Protein AF-A0A358L6X3-F1 (afdb_monomer_lite)

Sequence (62 aa):
MSKHDRKLDQAARAAWMYYVAGETQQDIAEKLGVSRQVAQRLVALASEQGLVSVTVNHAVAE

Secondary structure (DSSP, 8-state):
--HHHHHHHHHHHHHHHHHTS---HHHHHHHHTS-HHHHHHHHHHHHHTTS------S-TT-

Radius of gyration: 13.0 Å; chains: 1; bounding box: 26×18×44 Å

Foldseek 3Di:
DDPVVVLLVLLLVLQCCVPPVVDQLCRSCVVVVHDSVVSVVSPVVCVVVVVDDDDDPDVPPD

pLDDT: mean 94.61, std 8.35, range [53.94, 98.69]

Structure (mmCIF, N/CA/C/O backbone):
data_AF-A0A358L6X3-F1
#
_entry.id   AF-A0A358L6X3-F1
#
loop_
_atom_site.group_PDB
_atom_site.id
_atom_site.type_symbol
_atom_site.label_atom_id
_atom_site.label_alt_id
_atom_site.label_comp_id
_atom_site.label_asym_id
_atom_site.label_entity_id
_atom_site.label_seq_id
_atom_site.pdbx_PDB_ins_code
_atom_site.Cartn_x
_atom_site.Cartn_y
_atom_site.Cartn_z
_atom_site.occupancy
_atom_site.B_iso_or_equiv
_atom_site.auth_seq_id
_atom_site.auth_comp_id
_atom_site.auth_asym_id
_atom_site.auth_atom_id
_atom_site.pdbx_PDB_model_num
ATOM 1 N N . MET A 1 1 ? 5.797 -5.784 21.400 1.00 65.19 1 MET A N 1
ATOM 2 C CA . MET A 1 1 ? 5.853 -5.095 20.092 1.00 65.19 1 MET A CA 1
ATOM 3 C C . MET A 1 1 ? 5.544 -3.624 20.277 1.00 65.19 1 MET A C 1
ATOM 5 O O . MET A 1 1 ? 4.577 -3.293 20.964 1.00 65.19 1 MET A O 1
ATOM 9 N N . SER A 1 2 ? 6.354 -2.754 19.682 1.00 91.19 2 SER A N 1
ATOM 10 C CA . SER A 1 2 ? 6.120 -1.312 19.671 1.00 91.19 2 SER A CA 1
ATOM 11 C C . SER A 1 2 ? 4.833 -0.971 18.909 1.00 91.19 2 SER A C 1
ATOM 13 O O . SER A 1 2 ? 4.319 -1.745 18.097 1.00 91.19 2 SER A O 1
ATOM 15 N N . LYS A 1 3 ? 4.278 0.219 19.165 1.00 87.62 3 LYS A N 1
ATOM 16 C CA . LYS A 1 3 ? 3.206 0.784 18.329 1.00 87.62 3 LYS A CA 1
ATOM 17 C C . LYS A 1 3 ? 3.671 0.951 16.876 1.00 87.62 3 LYS A C 1
ATOM 19 O O . LYS A 1 3 ? 2.852 0.824 15.973 1.00 87.62 3 LYS A O 1
ATOM 24 N N . HIS A 1 4 ? 4.962 1.218 16.673 1.00 89.50 4 HIS A N 1
ATOM 25 C CA . HIS A 1 4 ? 5.562 1.333 15.348 1.00 89.50 4 HIS A CA 1
ATOM 26 C C . HIS A 1 4 ? 5.537 -0.013 14.609 1.00 89.50 4 HIS A C 1
ATOM 28 O O . HIS A 1 4 ? 4.947 -0.086 13.535 1.00 89.50 4 HIS A O 1
ATOM 34 N N . ASP A 1 5 ? 6.027 -1.084 15.240 1.00 92.50 5 ASP A N 1
ATOM 35 C CA . ASP A 1 5 ? 6.049 -2.438 14.660 1.00 92.50 5 ASP A CA 1
ATOM 36 C C . ASP A 1 5 ? 4.650 -2.898 14.235 1.00 92.50 5 ASP A C 1
ATOM 38 O O . ASP A 1 5 ? 4.451 -3.336 13.110 1.00 92.50 5 ASP A O 1
ATOM 42 N N . ARG A 1 6 ? 3.633 -2.685 15.085 1.00 94.38 6 ARG A N 1
ATOM 43 C CA . ARG A 1 6 ? 2.237 -3.027 14.750 1.00 94.38 6 ARG A CA 1
ATOM 44 C C . ARG A 1 6 ? 1.715 -2.288 13.515 1.00 94.38 6 ARG A C 1
ATOM 46 O O . ARG A 1 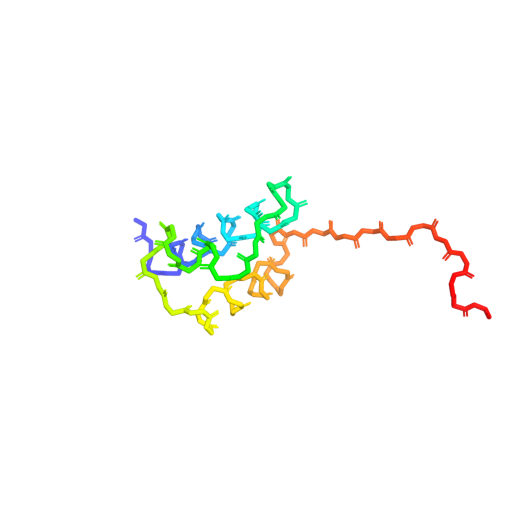6 ? 0.875 -2.818 12.793 1.00 94.38 6 ARG A O 1
ATOM 53 N N . LYS A 1 7 ? 2.175 -1.056 13.285 1.00 95.56 7 LYS A N 1
ATOM 54 C CA . LYS A 1 7 ? 1.794 -0.272 12.106 1.00 95.56 7 LYS A CA 1
ATOM 55 C C . LYS A 1 7 ? 2.509 -0.782 10.853 1.00 95.56 7 LYS A C 1
ATOM 57 O O . LYS A 1 7 ? 1.873 -0.853 9.806 1.00 95.56 7 LYS A O 1
ATOM 62 N N . LEU A 1 8 ? 3.785 -1.156 10.965 1.00 97.75 8 LEU A N 1
ATOM 63 C CA . LEU A 1 8 ? 4.534 -1.781 9.871 1.00 97.75 8 LEU A CA 1
ATOM 64 C C . LEU A 1 8 ? 3.938 -3.143 9.497 1.00 97.75 8 LEU A C 1
ATOM 66 O O . LEU A 1 8 ? 3.767 -3.415 8.315 1.00 97.75 8 LEU A O 1
ATOM 70 N N . ASP A 1 9 ? 3.499 -3.936 10.475 1.00 97.94 9 ASP A N 1
ATOM 71 C CA . ASP A 1 9 ? 2.806 -5.203 10.219 1.00 97.94 9 ASP A CA 1
ATOM 72 C C . ASP A 1 9 ? 1.495 -5.003 9.452 1.00 97.94 9 ASP A C 1
ATOM 74 O O . ASP A 1 9 ? 1.189 -5.746 8.518 1.00 97.94 9 ASP A O 1
ATOM 78 N N . GLN A 1 10 ? 0.702 -3.991 9.822 1.00 97.81 10 GLN A N 1
ATOM 79 C CA . GLN A 1 10 ? -0.513 -3.650 9.078 1.00 97.81 10 GLN A CA 1
ATOM 80 C C . GLN A 1 10 ? -0.199 -3.154 7.665 1.00 97.81 10 GLN A C 1
ATOM 82 O O . GLN A 1 10 ? -0.912 -3.512 6.730 1.00 97.81 10 GLN A O 1
ATOM 87 N N . ALA A 1 11 ? 0.867 -2.368 7.498 1.00 98.44 11 ALA A N 1
ATOM 88 C CA . ALA A 1 11 ? 1.320 -1.902 6.192 1.00 98.44 11 ALA A CA 1
ATOM 89 C C . ALA A 1 11 ? 1.746 -3.076 5.299 1.00 98.44 11 ALA A C 1
ATOM 91 O O . ALA A 1 11 ? 1.279 -3.183 4.168 1.00 98.44 11 ALA A O 1
ATOM 92 N N . ALA A 1 12 ? 2.541 -4.007 5.832 1.00 98.50 12 ALA A N 1
ATOM 93 C CA . ALA A 1 12 ? 2.954 -5.218 5.130 1.00 98.50 12 ALA A CA 1
ATOM 94 C C . ALA A 1 12 ? 1.750 -6.075 4.705 1.00 98.50 12 ALA A C 1
ATOM 96 O O . ALA A 1 12 ? 1.674 -6.509 3.557 1.00 98.50 12 ALA A O 1
ATOM 97 N N . ARG A 1 13 ? 0.766 -6.273 5.596 1.00 98.38 13 ARG A N 1
ATOM 98 C CA . ARG A 1 13 ? -0.471 -7.011 5.279 1.00 98.38 13 ARG A CA 1
ATOM 99 C C . ARG A 1 13 ? -1.284 -6.328 4.181 1.00 98.38 13 ARG A C 1
ATOM 101 O O . ARG A 1 13 ? -1.689 -6.994 3.233 1.00 98.38 13 ARG A O 1
ATOM 108 N N . ALA A 1 14 ? -1.507 -5.017 4.298 1.00 98.69 14 ALA A N 1
ATOM 109 C CA . ALA A 1 14 ? -2.224 -4.233 3.292 1.00 98.69 14 ALA A CA 1
ATOM 110 C C . ALA A 1 14 ? -1.537 -4.324 1.925 1.00 98.69 14 ALA A C 1
ATOM 112 O O . ALA A 1 14 ? -2.194 -4.530 0.907 1.00 98.69 14 ALA A O 1
ATOM 113 N N . ALA A 1 15 ? -0.210 -4.227 1.904 1.00 98.38 15 ALA A N 1
ATOM 114 C CA . ALA A 1 15 ? 0.549 -4.322 0.675 1.00 98.38 15 ALA A CA 1
ATOM 115 C C . ALA A 1 15 ? 0.519 -5.720 0.051 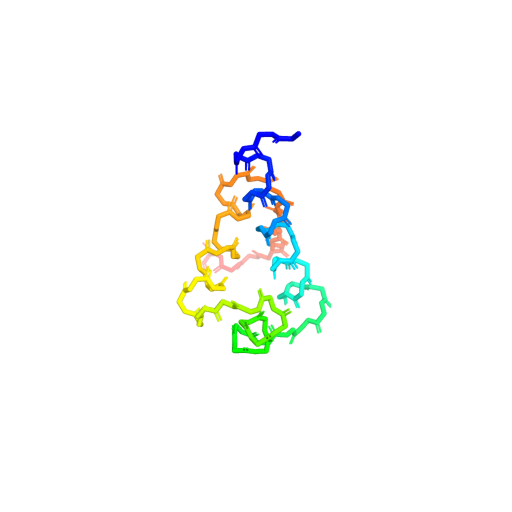1.00 98.38 15 ALA A C 1
ATOM 117 O O . ALA A 1 15 ? 0.363 -5.827 -1.161 1.00 98.38 15 ALA A O 1
ATOM 118 N N . TRP A 1 16 ? 0.612 -6.787 0.849 1.00 98.50 16 TRP A N 1
ATOM 119 C CA . TRP A 1 16 ? 0.477 -8.148 0.330 1.00 98.50 16 TRP A CA 1
ATOM 120 C C . TRP A 1 16 ? -0.895 -8.358 -0.322 1.00 98.50 16 TRP A C 1
ATOM 122 O O . TRP A 1 16 ? -0.973 -8.855 -1.444 1.00 98.50 16 TRP A O 1
ATOM 132 N N . MET A 1 17 ? -1.971 -7.903 0.330 1.00 98.62 17 MET A N 1
ATOM 133 C CA . MET A 1 17 ? -3.320 -7.987 -0.237 1.00 98.62 17 MET A CA 1
ATOM 134 C C . MET A 1 17 ? -3.439 -7.224 -1.565 1.00 98.62 17 MET A C 1
ATOM 136 O O . MET A 1 17 ? -4.035 -7.728 -2.511 1.00 98.62 17 MET A O 1
ATOM 140 N N . TYR A 1 18 ? -2.814 -6.050 -1.668 1.00 98.31 18 TYR A N 1
ATOM 141 C CA . TYR A 1 18 ? -2.848 -5.239 -2.884 1.00 98.31 18 TYR A CA 1
ATOM 142 C C . TYR A 1 18 ? -2.006 -5.825 -4.030 1.00 98.31 18 TYR A C 1
ATOM 144 O O . TYR A 1 18 ? -2.517 -6.059 -5.121 1.00 98.31 18 TYR A O 1
ATOM 152 N N . TYR A 1 19 ? -0.712 -6.063 -3.797 1.00 97.12 19 TYR A N 1
ATOM 153 C CA . TYR A 1 19 ? 0.230 -6.448 -4.854 1.00 97.12 19 TYR A CA 1
ATOM 154 C C . TYR A 1 19 ? 0.177 -7.934 -5.210 1.00 97.12 19 TYR A C 1
ATOM 156 O O . TYR A 1 19 ? 0.468 -8.288 -6.350 1.00 97.12 19 TYR A O 1
ATOM 164 N N . VAL A 1 20 ? -0.151 -8.803 -4.247 1.00 97.69 20 VAL A N 1
ATOM 165 C CA . VAL A 1 20 ? -0.117 -10.263 -4.431 1.00 97.69 20 VAL A CA 1
ATOM 166 C C . VAL A 1 20 ? -1.521 -10.834 -4.572 1.00 97.69 20 VAL A C 1
ATOM 168 O O . VAL A 1 20 ? -1.773 -11.585 -5.509 1.00 97.69 20 VAL A O 1
ATOM 171 N N . ALA A 1 21 ? -2.444 -10.481 -3.672 1.00 97.88 21 ALA A N 1
ATOM 172 C CA . ALA A 1 21 ? -3.808 -11.018 -3.716 1.00 97.88 21 ALA A CA 1
ATOM 173 C C . ALA A 1 21 ? -4.746 -10.270 -4.684 1.00 97.88 21 ALA A C 1
ATOM 175 O O . ALA A 1 21 ? -5.858 -10.735 -4.922 1.00 97.88 21 ALA A O 1
ATOM 176 N N . GLY A 1 22 ? -4.310 -9.142 -5.259 1.00 97.94 22 GLY A N 1
ATOM 177 C CA . GLY A 1 22 ? -5.089 -8.368 -6.231 1.00 97.94 22 GLY A CA 1
ATOM 178 C C . GLY A 1 22 ? -6.326 -7.689 -5.639 1.00 97.94 22 GLY A C 1
ATOM 179 O O . GLY A 1 22 ? -7.273 -7.385 -6.362 1.00 97.94 22 GLY A O 1
ATOM 180 N N . GLU A 1 23 ? -6.343 -7.476 -4.326 1.00 98.56 23 GLU A N 1
ATOM 181 C CA . GLU A 1 23 ? -7.474 -6.879 -3.626 1.00 98.56 23 GLU A CA 1
ATOM 182 C C . GLU A 1 23 ? -7.524 -5.364 -3.818 1.00 98.56 23 GLU A C 1
ATOM 184 O O . GLU A 1 23 ? -6.497 -4.675 -3.832 1.00 98.56 23 GLU A O 1
ATOM 189 N N . THR A 1 24 ? -8.734 -4.811 -3.910 1.00 98.38 24 THR A N 1
ATOM 190 C CA . THR A 1 24 ? -8.900 -3.358 -3.969 1.00 98.38 24 THR A CA 1
ATOM 191 C C . THR A 1 24 ? -8.673 -2.728 -2.593 1.00 98.38 24 THR A C 1
ATOM 193 O O . THR A 1 24 ? -8.795 -3.372 -1.552 1.00 98.38 24 THR A O 1
ATOM 196 N N . GLN A 1 25 ? -8.410 -1.417 -2.540 1.00 97.25 25 GLN A N 1
ATOM 197 C CA . GLN A 1 25 ? -8.269 -0.716 -1.256 1.00 97.25 25 GLN A CA 1
ATOM 198 C C . GLN A 1 25 ? -9.558 -0.740 -0.420 1.00 97.25 25 GLN A C 1
ATOM 200 O O . GLN A 1 25 ? -9.487 -0.539 0.790 1.00 97.25 25 GLN A O 1
ATOM 205 N N . GLN A 1 26 ? -10.719 -0.958 -1.049 1.00 98.50 26 GLN A N 1
ATOM 206 C CA . GLN A 1 26 ? -11.983 -1.137 -0.339 1.00 98.50 26 GLN A CA 1
ATOM 207 C C . GLN A 1 26 ? -12.037 -2.515 0.336 1.00 98.50 26 GLN A C 1
ATOM 209 O O . GLN A 1 26 ? -12.281 -2.573 1.537 1.00 98.50 26 GLN A O 1
ATOM 214 N N . ASP A 1 27 ? -11.702 -3.590 -0.383 1.00 98.69 27 ASP A N 1
ATOM 215 C CA . ASP A 1 27 ? -11.660 -4.951 0.181 1.00 98.69 27 ASP A CA 1
ATOM 216 C C . ASP A 1 27 ? -10.667 -5.041 1.349 1.00 98.69 27 ASP A C 1
ATOM 218 O O . ASP A 1 27 ? -10.960 -5.606 2.405 1.00 98.69 27 ASP A O 1
ATOM 222 N N . ILE A 1 28 ? -9.497 -4.413 1.188 1.00 98.62 28 ILE A N 1
ATOM 223 C CA . ILE A 1 28 ? -8.459 -4.340 2.224 1.00 98.62 28 ILE A CA 1
ATOM 224 C C . ILE A 1 28 ? -8.980 -3.598 3.458 1.00 98.62 28 ILE A C 1
ATOM 226 O O . ILE A 1 28 ? -8.712 -4.005 4.588 1.00 98.62 28 ILE A O 1
ATOM 230 N N . ALA A 1 29 ? -9.709 -2.498 3.257 1.00 98.56 29 ALA A N 1
ATOM 231 C CA . ALA A 1 29 ? -10.275 -1.713 4.346 1.00 98.56 29 ALA A CA 1
ATOM 232 C C . ALA A 1 29 ? -11.282 -2.529 5.163 1.00 98.56 29 ALA A C 1
ATOM 234 O O . ALA A 1 29 ? -11.197 -2.550 6.392 1.00 98.56 29 ALA A O 1
ATOM 235 N N . GLU A 1 30 ? -12.165 -3.257 4.482 1.00 98.50 30 GLU A N 1
ATOM 236 C CA . GLU A 1 30 ? -13.143 -4.148 5.107 1.00 98.50 30 GLU A CA 1
ATOM 237 C C . GLU A 1 30 ? -12.457 -5.278 5.887 1.00 98.50 30 GLU A C 1
ATOM 239 O O . GLU A 1 30 ? -12.771 -5.499 7.057 1.00 98.50 30 GLU A O 1
ATOM 244 N N . LYS A 1 31 ? -11.446 -5.929 5.300 1.00 98.38 31 LYS A N 1
ATOM 245 C CA . LYS A 1 31 ? -10.698 -7.025 5.944 1.00 98.38 31 LYS A CA 1
ATOM 246 C C . LYS A 1 31 ? -9.849 -6.586 7.130 1.00 98.38 31 LYS A C 1
ATOM 248 O O . LYS A 1 31 ? -9.698 -7.341 8.089 1.00 98.38 31 LYS A 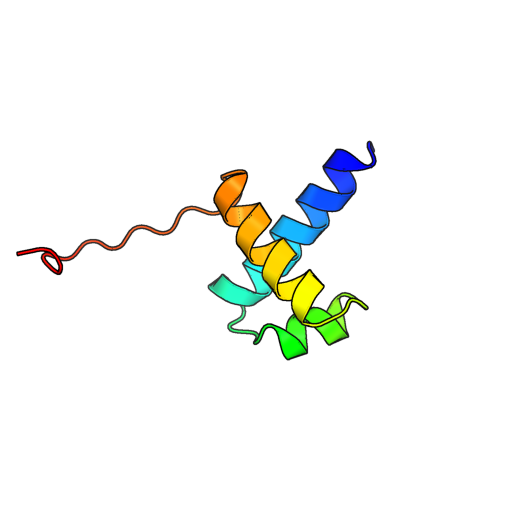O 1
ATOM 253 N N . LEU A 1 32 ? -9.273 -5.386 7.076 1.00 97.62 32 LEU A N 1
ATOM 254 C CA . LEU A 1 32 ? -8.449 -4.841 8.159 1.00 97.62 32 LEU A CA 1
ATOM 255 C C . LEU A 1 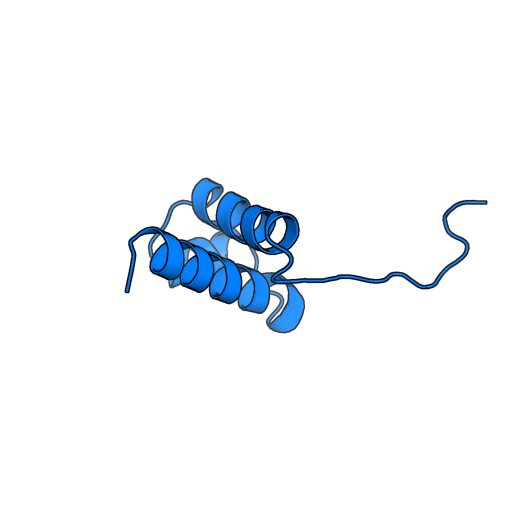32 ? -9.259 -4.066 9.206 1.00 97.62 32 LEU A C 1
ATOM 257 O O . LEU A 1 32 ? -8.687 -3.658 10.217 1.00 97.62 32 LEU A O 1
ATOM 261 N N . GLY A 1 33 ? -10.561 -3.854 8.989 1.00 98.00 33 GLY A N 1
ATOM 262 C CA . GLY A 1 33 ? -11.410 -3.078 9.893 1.00 98.00 33 GLY A CA 1
ATOM 263 C C . GLY A 1 33 ? -10.991 -1.608 9.985 1.00 98.00 33 GLY A C 1
ATOM 264 O O . GLY A 1 33 ? -11.018 -1.015 11.063 1.00 98.00 33 GLY A O 1
ATOM 265 N N . VAL A 1 34 ? -10.555 -1.023 8.867 1.00 97.88 34 VAL A N 1
ATOM 266 C CA . VAL A 1 34 ? -10.107 0.375 8.770 1.00 97.88 34 VAL A CA 1
ATOM 267 C C . VAL A 1 34 ? -10.885 1.118 7.686 1.00 97.88 34 VAL A C 1
ATOM 269 O O . VAL A 1 34 ? -11.618 0.517 6.911 1.00 97.88 34 VAL A O 1
ATOM 272 N N . SER A 1 35 ? -10.739 2.442 7.598 1.00 98.56 35 SER A N 1
ATOM 273 C CA . SER A 1 35 ? -11.324 3.179 6.472 1.00 98.56 35 SER A CA 1
ATOM 274 C C . SER A 1 35 ? -10.546 2.940 5.175 1.00 98.56 35 SER A C 1
ATOM 276 O O . SER A 1 35 ? -9.340 2.677 5.193 1.00 98.56 35 SER A O 1
ATOM 278 N N . ARG A 1 36 ? -11.205 3.135 4.027 1.00 98.31 36 ARG A N 1
ATOM 279 C CA . ARG A 1 36 ? -10.568 3.064 2.701 1.00 98.31 36 ARG A CA 1
ATOM 280 C C . ARG A 1 36 ? -9.337 3.970 2.583 1.00 98.31 36 ARG A C 1
ATOM 282 O O . ARG A 1 36 ? -8.319 3.565 2.028 1.00 98.31 36 ARG A O 1
ATOM 289 N N . GLN A 1 37 ? -9.394 5.182 3.145 1.00 98.56 37 GLN A N 1
ATOM 290 C CA . GLN A 1 37 ? -8.250 6.104 3.151 1.00 98.56 37 GLN A CA 1
ATOM 291 C C . GLN A 1 37 ? -7.093 5.574 4.008 1.00 98.56 37 GLN A C 1
ATOM 293 O O . GLN A 1 37 ? -5.931 5.786 3.666 1.00 98.56 37 GLN A O 1
ATOM 298 N N . VAL A 1 38 ? -7.385 4.886 5.117 1.00 98.31 38 VAL A N 1
ATOM 299 C CA . VAL A 1 38 ? -6.351 4.254 5.947 1.00 98.31 38 VAL A CA 1
ATOM 300 C C . VAL A 1 38 ? -5.722 3.072 5.214 1.00 98.31 38 VAL A C 1
ATOM 302 O O . VAL A 1 38 ? -4.498 2.993 5.190 1.00 98.31 38 VAL A O 1
ATOM 305 N N . ALA A 1 39 ? -6.509 2.218 4.554 1.00 98.62 39 ALA A N 1
ATOM 306 C CA . ALA A 1 39 ? -5.982 1.126 3.731 1.00 98.62 39 ALA A CA 1
ATOM 307 C C . ALA A 1 39 ? -5.027 1.644 2.642 1.00 98.62 39 ALA A C 1
ATOM 309 O O . ALA A 1 39 ? -3.901 1.164 2.526 1.00 98.62 39 ALA A O 1
ATOM 310 N N . GLN A 1 40 ? -5.417 2.702 1.922 1.00 98.38 40 GLN A N 1
ATOM 311 C CA . GLN A 1 40 ? -4.548 3.349 0.934 1.00 98.38 40 GLN A CA 1
ATOM 312 C C . GLN A 1 40 ? -3.239 3.862 1.559 1.00 98.38 40 GLN A C 1
ATOM 314 O O . GLN A 1 40 ? -2.161 3.656 1.002 1.00 98.38 40 GLN A O 1
ATOM 319 N N . ARG A 1 41 ? -3.310 4.495 2.737 1.00 98.44 41 ARG A N 1
ATOM 320 C CA . ARG A 1 41 ? -2.122 4.974 3.462 1.00 98.44 41 ARG A CA 1
ATOM 321 C C . ARG A 1 41 ? -1.227 3.839 3.953 1.00 98.44 41 ARG A C 1
ATOM 323 O O . ARG A 1 41 ? -0.020 4.029 4.005 1.00 98.44 41 ARG A O 1
ATOM 330 N N . LEU A 1 42 ? -1.785 2.686 4.317 1.00 98.56 42 LEU A N 1
ATOM 331 C CA . LEU A 1 42 ? -1.011 1.512 4.723 1.00 98.56 42 LEU A CA 1
ATOM 332 C C . LEU A 1 42 ? -0.226 0.919 3.545 1.00 98.56 42 LEU A C 1
ATOM 334 O O . LEU A 1 42 ? 0.952 0.616 3.711 1.00 98.56 42 LEU A O 1
ATOM 338 N N . VAL A 1 43 ? -0.835 0.825 2.357 1.00 98.12 43 VAL A N 1
ATOM 339 C CA . VAL A 1 43 ? -0.136 0.380 1.134 1.00 98.12 43 VAL A CA 1
ATOM 340 C C . VAL A 1 43 ? 0.991 1.350 0.761 1.00 98.12 43 VAL A C 1
ATOM 342 O O . VAL A 1 43 ? 2.113 0.919 0.495 1.00 98.12 43 VAL A O 1
ATOM 345 N N . ALA A 1 44 ? 0.725 2.662 0.804 1.00 97.88 44 ALA A N 1
ATOM 346 C CA . ALA A 1 44 ? 1.746 3.683 0.557 1.00 97.88 44 ALA A CA 1
ATOM 347 C C . ALA A 1 44 ? 2.895 3.596 1.574 1.00 97.88 44 ALA A C 1
ATOM 349 O O . ALA A 1 44 ? 4.060 3.554 1.187 1.00 97.88 44 ALA A O 1
ATOM 350 N N . LEU A 1 45 ? 2.567 3.462 2.864 1.00 98.19 45 LEU A N 1
ATOM 351 C CA . LEU A 1 45 ? 3.554 3.335 3.934 1.00 98.19 45 LEU A CA 1
ATOM 352 C C . LEU A 1 45 ? 4.461 2.116 3.738 1.00 9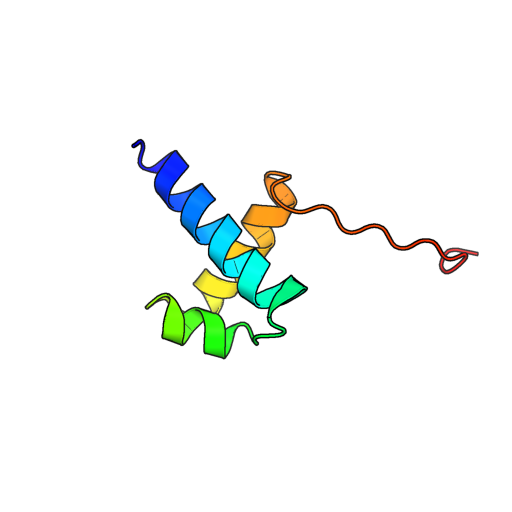8.19 45 LEU A C 1
ATOM 354 O O . LEU A 1 45 ? 5.650 2.198 4.021 1.00 98.19 45 LEU A O 1
ATOM 358 N N . ALA A 1 46 ? 3.931 0.994 3.247 1.00 98.12 46 ALA A N 1
ATOM 359 C CA . ALA A 1 46 ? 4.742 -0.190 2.978 1.00 98.12 46 ALA A CA 1
ATOM 360 C C . ALA A 1 46 ? 5.818 0.073 1.913 1.00 98.12 46 ALA A C 1
ATOM 362 O O . ALA A 1 46 ? 6.944 -0.395 2.056 1.00 98.12 46 ALA A O 1
ATOM 363 N N . SER A 1 47 ? 5.488 0.861 0.887 1.00 96.69 47 SER A N 1
ATOM 364 C CA . SER A 1 47 ? 6.447 1.275 -0.143 1.00 96.69 47 SER A CA 1
ATOM 365 C C . SER A 1 47 ? 7.455 2.287 0.411 1.00 96.69 47 SER A C 1
ATOM 367 O O . SER A 1 47 ? 8.657 2.117 0.238 1.00 96.69 47 SER A O 1
ATOM 369 N N . GLU A 1 48 ? 6.986 3.302 1.148 1.00 97.31 48 GLU A N 1
ATOM 370 C CA . GLU A 1 48 ? 7.838 4.330 1.774 1.00 97.31 48 GLU A CA 1
ATOM 371 C C . GLU A 1 48 ? 8.842 3.749 2.780 1.00 97.31 48 GLU A C 1
ATOM 373 O O . GLU A 1 48 ? 9.948 4.261 2.921 1.00 97.31 48 GLU A O 1
ATOM 378 N N . GLN A 1 49 ? 8.457 2.690 3.496 1.00 97.56 49 GLN A N 1
ATOM 379 C CA . GLN A 1 49 ? 9.304 2.008 4.480 1.00 97.56 49 GLN A CA 1
ATOM 380 C C . GLN A 1 49 ? 10.125 0.860 3.871 1.00 97.56 49 GLN A C 1
ATOM 382 O O . GLN A 1 49 ? 10.786 0.132 4.607 1.00 97.56 49 GLN A O 1
ATOM 387 N N . GLY A 1 50 ? 10.078 0.666 2.548 1.00 96.88 50 GLY A N 1
ATOM 388 C CA . GLY A 1 50 ? 10.850 -0.371 1.858 1.00 96.88 50 GLY A CA 1
ATOM 389 C C . GLY A 1 50 ? 10.414 -1.807 2.169 1.00 96.88 50 GLY A C 1
ATOM 390 O O . GLY A 1 50 ? 11.173 -2.740 1.924 1.00 96.88 50 GLY A O 1
ATOM 391 N N . LEU A 1 51 ? 9.199 -2.007 2.691 1.00 97.19 51 LEU A N 1
ATOM 392 C CA . LEU A 1 51 ? 8.619 -3.340 2.910 1.00 97.19 51 LEU A CA 1
ATOM 393 C C . LEU A 1 51 ? 8.225 -4.013 1.585 1.00 97.19 51 LEU A C 1
ATOM 395 O O . LEU A 1 51 ? 8.047 -5.228 1.531 1.00 97.19 51 LEU A O 1
ATOM 399 N N . VAL A 1 52 ? 8.068 -3.216 0.526 1.00 96.31 52 VAL A N 1
ATOM 400 C CA . VAL A 1 52 ? 7.764 -3.650 -0.839 1.00 96.31 52 VAL A CA 1
ATOM 401 C C . VAL A 1 52 ? 8.697 -2.926 -1.798 1.00 96.31 52 VAL A C 1
ATOM 403 O O . VAL A 1 52 ? 8.907 -1.722 -1.669 1.00 96.31 52 VAL A O 1
ATOM 406 N N . SER A 1 53 ? 9.199 -3.648 -2.796 1.00 94.88 53 SER A N 1
ATOM 407 C CA . SER A 1 53 ? 9.919 -3.078 -3.932 1.00 94.88 53 SER A CA 1
ATOM 408 C C . SER A 1 53 ? 9.299 -3.596 -5.224 1.00 94.88 53 SER A C 1
ATOM 410 O O . SER A 1 53 ? 9.128 -4.805 -5.387 1.00 94.88 53 SER A O 1
ATOM 412 N N . VAL A 1 54 ? 8.935 -2.684 -6.127 1.00 91.31 54 VAL A N 1
ATOM 413 C CA . VAL A 1 54 ? 8.386 -3.009 -7.448 1.00 91.31 54 VAL A CA 1
ATOM 414 C C . VAL A 1 54 ? 9.387 -2.549 -8.497 1.00 91.31 54 VAL A C 1
ATOM 416 O O . VAL A 1 54 ? 9.734 -1.372 -8.556 1.00 91.31 54 VAL A O 1
ATOM 419 N N . THR A 1 55 ? 9.845 -3.473 -9.336 1.00 92.19 55 THR A N 1
ATOM 420 C CA . THR A 1 55 ? 10.774 -3.183 -10.432 1.00 92.19 55 THR A CA 1
ATOM 421 C C . THR A 1 55 ? 10.076 -3.430 -11.760 1.00 92.19 55 THR A C 1
ATOM 423 O O . THR A 1 55 ? 9.563 -4.521 -12.001 1.00 92.19 55 THR A O 1
ATOM 426 N N . VAL A 1 56 ? 10.069 -2.419 -12.629 1.00 90.81 56 VAL A N 1
ATOM 427 C CA . VAL A 1 56 ? 9.549 -2.527 -13.996 1.00 90.81 56 VAL A CA 1
ATOM 428 C C . VAL A 1 56 ? 10.732 -2.476 -14.954 1.00 90.81 56 VAL A C 1
ATOM 430 O O . VAL A 1 56 ? 11.381 -1.444 -15.089 1.00 90.81 56 VAL A O 1
ATOM 433 N N . ASN A 1 57 ? 11.016 -3.596 -15.615 1.00 91.88 57 ASN A N 1
ATOM 434 C CA . ASN A 1 57 ? 12.110 -3.704 -16.579 1.00 91.88 57 ASN A CA 1
ATOM 435 C C . ASN A 1 57 ? 11.572 -3.477 -17.996 1.00 91.88 57 ASN A C 1
ATOM 437 O O . ASN A 1 57 ? 11.218 -4.432 -18.685 1.00 91.88 57 ASN A O 1
ATOM 441 N N . HIS A 1 58 ? 11.462 -2.214 -18.413 1.00 88.06 58 HIS A N 1
ATOM 442 C CA . HIS A 1 58 ? 11.030 -1.847 -19.764 1.00 88.06 58 HIS A CA 1
ATOM 443 C C . HIS A 1 58 ? 11.532 -0.445 -20.135 1.00 88.06 58 HIS A C 1
ATOM 445 O O . HIS A 1 58 ? 11.587 0.437 -19.278 1.00 88.06 58 HIS A O 1
ATOM 451 N N . ALA A 1 59 ? 11.828 -0.210 -21.417 1.00 88.25 59 ALA A N 1
ATOM 452 C CA . ALA A 1 59 ? 12.152 1.109 -21.971 1.00 88.25 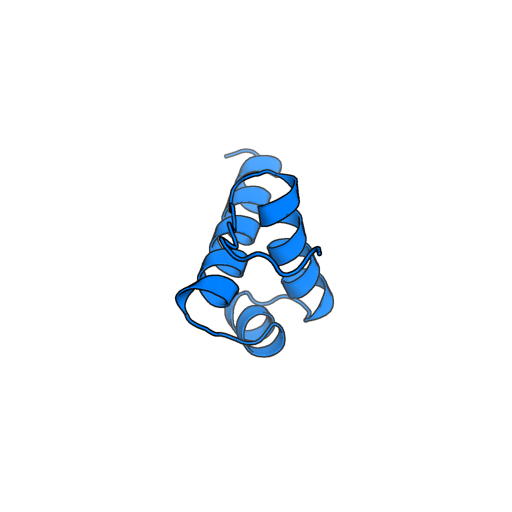59 ALA A CA 1
ATOM 453 C C . ALA A 1 59 ? 10.892 1.996 -22.086 1.00 88.25 59 ALA A C 1
ATOM 455 O O . ALA A 1 59 ? 10.519 2.438 -23.161 1.00 88.25 59 ALA A O 1
ATOM 456 N N . VAL A 1 60 ? 10.144 2.176 -20.988 1.00 79.00 60 VAL A N 1
ATOM 457 C CA . VAL A 1 60 ? 8.964 3.072 -20.952 1.00 79.00 60 VAL A CA 1
ATOM 458 C C . VAL A 1 60 ? 9.385 4.549 -20.938 1.00 79.00 60 VAL A C 1
ATOM 460 O O . VAL A 1 60 ? 8.570 5.418 -21.219 1.00 79.00 60 VAL A O 1
ATOM 463 N N . ALA A 1 61 ? 10.638 4.833 -20.581 1.00 66.44 61 ALA A N 1
ATOM 464 C CA . ALA A 1 61 ? 11.142 6.180 -20.331 1.00 66.44 61 ALA A CA 1
ATOM 465 C C . ALA A 1 61 ? 12.003 6.768 -21.470 1.00 66.44 61 ALA A C 1
ATOM 467 O O . ALA A 1 61 ? 12.712 7.740 -21.216 1.00 66.44 61 ALA A O 1
ATOM 468 N N . GLU A 1 62 ? 11.961 6.197 -22.680 1.00 53.94 62 GLU A N 1
ATOM 469 C CA . GLU A 1 62 ? 12.503 6.840 -23.896 1.00 53.94 62 GLU A CA 1
ATOM 470 C C . GLU A 1 62 ? 11.407 7.561 -24.687 1.00 53.94 62 GLU A C 1
ATOM 472 O O . GLU A 1 62 ? 10.318 6.968 -24.869 1.00 53.94 62 GLU A O 1
#